Protein AF-A0A5S9M4D0-F1 (afdb_monomer_lite)

Secondary structure (DSSP, 8-state):
--TTGGG-HHHHSSEEEEE-TTS-EEEEE----S-TTB-TTS-B--TTSS-TT-SSHHHHHHHTSHHHHHHHHHHHHHHHHHTSSHHHHHHHHHHHHHHHHTTTTTSTTTTT-HHHHHHHHHHHHHHHHHHHHHHHHHHHHHHH--

Structure (mmCIF, N/CA/C/O backbone):
data_AF-A0A5S9M4D0-F1
#
_entry.id   AF-A0A5S9M4D0-F1
#
loop_
_atom_site.group_PDB
_atom_site.id
_atom_site.type_symbol
_atom_site.label_atom_id
_atom_site.label_alt_id
_atom_site.label_comp_id
_atom_site.label_asym_id
_atom_site.label_entity_id
_atom_site.label_seq_id
_atom_site.pdbx_PDB_ins_code
_atom_site.Cartn_x
_atom_site.Cartn_y
_atom_site.Cartn_z
_atom_site.occupancy
_atom_site.B_iso_or_equiv
_atom_site.auth_seq_id
_atom_site.auth_comp_id
_atom_site.auth_asym_id
_atom_site.auth_atom_id
_atom_site.pdbx_PDB_model_num
ATOM 1 N N . MET A 1 1 ? 0.900 26.371 -1.584 1.00 33.34 1 MET A N 1
ATOM 2 C CA . MET A 1 1 ? -0.024 25.685 -0.651 1.00 33.34 1 MET A CA 1
ATOM 3 C C . MET A 1 1 ? -0.990 24.716 -1.364 1.00 33.34 1 MET A C 1
ATOM 5 O O . MET A 1 1 ? -2.047 24.432 -0.829 1.00 33.34 1 MET A O 1
ATOM 9 N N . TRP A 1 2 ? -0.623 24.156 -2.532 1.00 27.41 2 TRP A N 1
ATOM 10 C CA . TRP A 1 2 ? -1.490 23.277 -3.349 1.00 27.41 2 TRP A CA 1
ATOM 11 C C . TRP A 1 2 ? -1.020 21.808 -3.417 1.00 27.41 2 TRP A C 1
ATOM 13 O O . TRP A 1 2 ? -1.711 20.959 -3.964 1.00 27.41 2 TRP A O 1
ATOM 23 N N . TYR A 1 3 ? 0.136 21.483 -2.829 1.00 32.06 3 TYR A N 1
ATOM 24 C CA . TYR A 1 3 ? 0.756 20.152 -2.924 1.00 32.06 3 TYR A CA 1
ATOM 25 C C . TYR A 1 3 ? 0.142 19.081 -2.007 1.00 32.06 3 TYR A C 1
ATOM 27 O O . TYR A 1 3 ? 0.484 17.912 -2.141 1.00 32.06 3 TYR A O 1
ATOM 35 N N . ALA A 1 4 ? -0.746 19.450 -1.080 1.00 39.69 4 ALA A N 1
ATOM 36 C CA . ALA A 1 4 ? -1.375 18.494 -0.164 1.00 39.69 4 ALA A CA 1
ATOM 37 C C . ALA A 1 4 ? -2.599 17.780 -0.771 1.00 39.69 4 ALA A C 1
ATOM 39 O O . ALA A 1 4 ? -2.960 16.706 -0.308 1.00 39.69 4 ALA A O 1
ATOM 40 N N . HIS A 1 5 ? -3.233 18.350 -1.805 1.00 42.69 5 HIS A N 1
ATOM 41 C CA . HIS A 1 5 ? -4.498 17.828 -2.341 1.00 42.69 5 HIS A CA 1
ATOM 42 C C . HIS A 1 5 ? -4.344 16.542 -3.162 1.00 42.69 5 HIS A C 1
ATOM 44 O O . HIS A 1 5 ? -5.231 15.706 -3.116 1.00 42.69 5 HIS A O 1
ATOM 50 N N . LYS A 1 6 ? -3.220 16.358 -3.863 1.00 46.06 6 LYS A N 1
ATOM 51 C CA . LYS A 1 6 ? -3.015 15.217 -4.776 1.00 46.06 6 LYS A CA 1
ATOM 52 C C . LYS A 1 6 ? -2.380 13.978 -4.130 1.00 46.06 6 LYS A C 1
ATOM 54 O O . LYS A 1 6 ? -2.083 13.002 -4.798 1.00 46.06 6 LYS A O 1
ATOM 59 N N . LYS A 1 7 ? -2.110 14.030 -2.823 1.00 52.50 7 LYS A N 1
ATOM 60 C CA . LYS A 1 7 ? -1.410 12.970 -2.070 1.00 52.50 7 LYS A CA 1
ATOM 61 C C . LYS A 1 7 ? -2.366 12.091 -1.245 1.00 52.50 7 LYS A C 1
ATOM 63 O O . LYS A 1 7 ? -1.933 11.256 -0.458 1.00 52.50 7 LYS A O 1
ATOM 68 N N . LEU A 1 8 ? -3.670 12.327 -1.413 1.00 59.19 8 LEU A N 1
ATOM 69 C CA . LEU A 1 8 ? -4.798 11.785 -0.648 1.00 59.19 8 LEU A CA 1
ATOM 70 C C . LEU A 1 8 ? -5.842 11.121 -1.549 1.00 59.19 8 LEU A C 1
ATOM 72 O O . LEU A 1 8 ? -6.931 10.805 -1.068 1.00 59.19 8 LEU A O 1
ATOM 76 N N . ASP A 1 9 ? -5.539 10.957 -2.840 1.00 67.12 9 ASP A N 1
ATOM 77 C CA . ASP A 1 9 ? -6.567 10.723 -3.849 1.00 67.12 9 ASP A CA 1
ATOM 78 C C . ASP A 1 9 ? -7.406 9.492 -3.523 1.00 67.12 9 ASP A C 1
ATOM 80 O O . ASP A 1 9 ? -8.611 9.638 -3.480 1.00 67.12 9 ASP A O 1
ATOM 84 N N . GLY A 1 10 ? -6.848 8.366 -3.072 1.00 76.31 10 GLY A N 1
ATOM 85 C CA . GLY A 1 10 ? -7.654 7.191 -2.687 1.00 76.31 10 GLY A CA 1
ATOM 86 C C . GLY A 1 10 ? -8.668 7.380 -1.536 1.00 76.31 10 GLY A C 1
ATOM 87 O O . GLY A 1 10 ? -9.494 6.500 -1.309 1.00 76.31 10 GLY A O 1
ATOM 88 N N . PHE A 1 11 ? -8.632 8.492 -0.787 1.00 84.56 11 PHE A N 1
ATOM 89 C CA . PHE A 1 11 ? -9.589 8.783 0.296 1.00 84.56 11 PHE A CA 1
ATOM 90 C C . PHE A 1 11 ? -10.726 9.724 -0.115 1.00 84.56 11 PHE A C 1
ATOM 92 O O . PHE A 1 11 ? -11.746 9.774 0.580 1.00 84.56 11 PHE A O 1
ATOM 99 N N . VAL A 1 12 ? -10.548 10.500 -1.187 1.00 84.50 12 VAL A N 1
ATOM 100 C CA . VAL A 1 12 ? -11.497 11.540 -1.640 1.00 84.50 12 VAL A CA 1
ATOM 101 C C . VAL A 1 12 ? -11.802 11.484 -3.147 1.00 84.50 12 VAL A C 1
ATOM 103 O O . VAL A 1 12 ? -12.786 12.071 -3.581 1.00 84.50 12 VAL A O 1
ATOM 106 N N . HIS A 1 13 ? -11.012 10.730 -3.905 1.00 84.00 13 HIS A N 1
ATOM 107 C CA . HIS A 1 13 ? -11.071 10.434 -5.338 1.00 84.00 13 HIS A CA 1
ATOM 108 C C . HIS A 1 13 ? -10.730 8.944 -5.565 1.00 84.00 13 HIS A C 1
ATOM 110 O O . HIS A 1 13 ? -10.599 8.181 -4.611 1.00 84.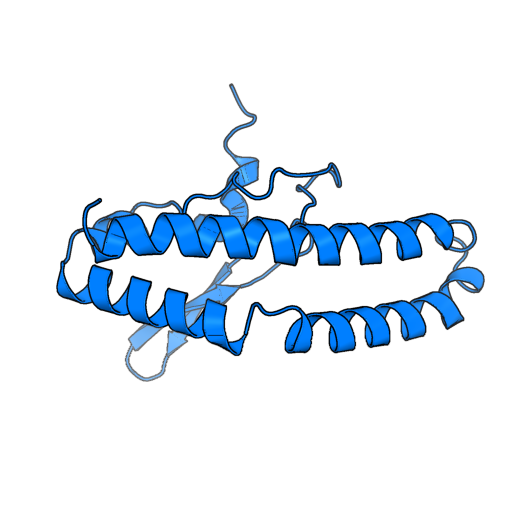00 13 HIS A O 1
ATOM 116 N N . ASN A 1 14 ? -10.592 8.503 -6.819 1.00 90.94 14 ASN A N 1
ATOM 117 C CA . ASN A 1 14 ? -10.097 7.156 -7.154 1.00 90.94 14 ASN A CA 1
ATOM 118 C C . ASN A 1 14 ? -10.930 6.012 -6.540 1.00 90.94 14 ASN A C 1
ATOM 120 O O . ASN A 1 14 ? -10.442 4.926 -6.225 1.00 90.94 14 ASN A O 1
ATOM 124 N N . TYR A 1 15 ? -12.236 6.254 -6.402 1.00 93.69 15 TYR A N 1
ATOM 125 C CA . TYR A 1 15 ? -13.217 5.226 -6.101 1.00 93.69 15 TYR A CA 1
ATOM 126 C C . TYR A 1 15 ? -14.563 5.510 -6.766 1.00 93.69 15 TYR A C 1
ATOM 128 O O . TYR A 1 15 ? -14.934 6.655 -7.025 1.00 93.69 15 TYR A O 1
ATOM 136 N N . ALA A 1 16 ? -15.323 4.444 -6.988 1.00 95.38 16 ALA A N 1
ATOM 137 C CA . ALA A 1 16 ? -16.742 4.501 -7.299 1.00 95.38 16 ALA A CA 1
ATOM 138 C C . ALA A 1 16 ? -17.568 4.092 -6.074 1.00 95.38 16 ALA A C 1
ATOM 140 O O . ALA A 1 16 ? -17.121 3.313 -5.227 1.00 95.38 16 ALA A O 1
ATOM 141 N N . LEU A 1 17 ? -18.796 4.605 -5.994 1.00 96.69 17 LEU A N 1
ATOM 142 C CA . LEU A 1 17 ? -19.776 4.165 -5.009 1.00 96.69 17 LEU A CA 1
ATOM 143 C C . LEU A 1 17 ? -20.747 3.186 -5.657 1.00 96.69 17 LEU A C 1
ATOM 145 O O . LEU A 1 17 ? -21.375 3.493 -6.668 1.00 96.69 17 LEU A O 1
ATOM 149 N N . TYR A 1 18 ? -20.889 2.024 -5.036 1.00 97.00 18 TYR A N 1
ATOM 150 C CA . TYR A 1 18 ? -21.870 1.017 -5.408 1.00 97.00 18 TYR A CA 1
ATOM 151 C C . TYR A 1 18 ? -22.899 0.875 -4.289 1.00 97.00 18 TYR A C 1
ATOM 153 O O . TYR A 1 18 ? -22.533 0.785 -3.119 1.00 97.00 18 TYR A O 1
ATOM 161 N N . VAL A 1 19 ? -24.185 0.857 -4.636 1.00 97.50 19 VAL A N 1
ATOM 162 C CA . VAL A 1 19 ? -25.263 0.545 -3.693 1.00 97.50 19 VAL A CA 1
ATOM 163 C C . VAL A 1 19 ? -25.707 -0.879 -3.960 1.00 97.50 19 VAL A C 1
ATOM 165 O O . VAL A 1 19 ? -26.169 -1.191 -5.055 1.00 97.50 19 VAL A O 1
ATOM 168 N N . ASN A 1 20 ? -25.550 -1.740 -2.963 1.00 96.38 20 ASN A N 1
ATOM 169 C CA . ASN A 1 20 ? -25.939 -3.133 -3.097 1.00 96.38 20 ASN A CA 1
ATOM 170 C C . ASN A 1 20 ? -27.461 -3.324 -2.972 1.00 96.38 20 ASN A C 1
ATOM 172 O O . ASN A 1 20 ? -28.204 -2.403 -2.631 1.00 96.38 20 ASN A O 1
ATOM 176 N N . GLU A 1 21 ? -27.923 -4.555 -3.183 1.00 96.88 21 GLU A N 1
ATOM 177 C CA . GLU A 1 21 ? -29.345 -4.927 -3.131 1.00 96.88 21 GLU A CA 1
ATOM 178 C C . GLU A 1 21 ? -30.024 -4.622 -1.782 1.00 96.88 21 GLU A C 1
ATOM 180 O O . GLU A 1 21 ? -31.241 -4.476 -1.720 1.00 96.88 21 GLU A O 1
ATOM 185 N N . GLN A 1 22 ? -29.253 -4.492 -0.695 1.00 97.44 22 GLN A N 1
ATOM 186 C CA . GLN A 1 22 ? -29.765 -4.128 0.632 1.00 97.44 22 GLN A CA 1
ATOM 187 C C . GLN A 1 22 ? -29.753 -2.611 0.888 1.00 97.44 22 GLN A C 1
ATOM 189 O O . GLN A 1 22 ? -29.957 -2.183 2.026 1.00 97.44 22 GLN A O 1
ATOM 194 N N . GLY A 1 23 ? -29.462 -1.791 -0.125 1.00 97.00 23 GLY A N 1
ATOM 195 C CA . GLY A 1 23 ? -29.387 -0.335 -0.005 1.00 97.00 23 GLY A CA 1
ATOM 196 C C . GLY A 1 23 ? -28.132 0.173 0.713 1.00 97.00 23 GLY A C 1
ATOM 197 O O . GLY A 1 23 ? -28.122 1.304 1.196 1.00 97.00 23 GLY A O 1
ATOM 198 N N . ARG A 1 24 ? -27.074 -0.644 0.828 1.00 97.31 24 ARG A N 1
ATOM 199 C CA . ARG A 1 24 ? -25.826 -0.265 1.512 1.00 97.31 24 ARG A CA 1
ATOM 200 C C . ARG A 1 24 ? -24.776 0.202 0.514 1.00 97.31 24 ARG A C 1
ATOM 202 O O . ARG A 1 24 ? -24.519 -0.480 -0.476 1.00 97.31 24 ARG A O 1
ATOM 209 N N . PHE A 1 25 ? -24.132 1.325 0.823 1.00 97.50 25 PHE A N 1
ATOM 210 C CA . PHE A 1 25 ? -22.994 1.824 0.058 1.00 97.50 25 PHE A CA 1
ATOM 211 C C . PHE A 1 25 ? -21.745 0.961 0.271 1.00 97.50 25 PHE A C 1
ATOM 213 O O . PHE A 1 25 ? -21.432 0.554 1.391 1.00 97.50 25 PHE A O 1
ATOM 220 N N . GLN A 1 26 ? -21.013 0.739 -0.815 1.00 95.62 26 GLN A N 1
ATOM 221 C CA . GLN A 1 26 ? -19.690 0.133 -0.871 1.00 95.62 26 GLN A CA 1
ATOM 222 C C . GLN A 1 26 ? -18.762 1.033 -1.691 1.00 95.62 26 GLN A C 1
ATOM 224 O O . GLN A 1 26 ? -19.198 1.691 -2.637 1.00 95.62 26 GLN A O 1
ATOM 229 N N . VAL A 1 27 ? -17.486 1.053 -1.312 1.00 94.69 27 VAL A N 1
ATOM 230 C CA . VAL A 1 27 ? -16.436 1.828 -1.981 1.00 94.69 27 VAL A CA 1
ATOM 231 C C . VAL A 1 27 ? -15.619 0.873 -2.844 1.00 94.69 27 VAL A C 1
ATOM 233 O O . VAL A 1 27 ? -15.086 -0.109 -2.328 1.00 94.69 27 VAL A O 1
ATOM 236 N N . LEU A 1 28 ? -15.539 1.144 -4.146 1.00 94.75 28 LEU A N 1
ATOM 237 C CA . LEU A 1 28 ? -14.801 0.331 -5.112 1.00 94.75 28 LEU A CA 1
ATOM 238 C C . LEU A 1 28 ? -13.580 1.112 -5.614 1.00 94.75 28 LEU A C 1
ATOM 240 O O . LEU A 1 28 ? -13.781 2.188 -6.174 1.00 94.75 28 LEU A O 1
ATOM 244 N N . PRO A 1 29 ? -12.345 0.612 -5.434 1.00 93.94 29 PRO A N 1
ATOM 245 C CA . PRO A 1 29 ? -11.137 1.323 -5.846 1.00 93.94 29 PRO A CA 1
ATOM 246 C C . PRO A 1 29 ? -11.038 1.452 -7.373 1.00 93.94 29 PRO A C 1
ATOM 248 O O . PRO A 1 29 ? -11.417 0.539 -8.108 1.00 93.94 29 PRO A O 1
ATOM 251 N N . TRP A 1 30 ? -10.484 2.566 -7.843 1.00 92.31 30 TRP A N 1
ATOM 252 C CA . TRP A 1 30 ? -10.201 2.856 -9.248 1.00 92.31 30 TRP A CA 1
ATOM 253 C C . TRP A 1 30 ? -8.885 3.631 -9.357 1.00 92.31 30 TRP A C 1
ATOM 255 O O . TRP A 1 30 ? -8.636 4.465 -8.505 1.00 92.31 30 TRP A O 1
ATOM 265 N N . ASP A 1 31 ? -8.068 3.395 -10.387 1.00 92.00 31 ASP A N 1
ATOM 266 C CA . ASP A 1 31 ? -6.839 4.170 -10.664 1.00 92.00 31 ASP A CA 1
ATOM 267 C C . ASP A 1 31 ? -5.780 4.150 -9.531 1.00 92.00 31 ASP A C 1
ATOM 269 O O . ASP A 1 31 ? -5.703 5.036 -8.678 1.00 92.00 31 ASP A O 1
ATOM 273 N N . TYR A 1 32 ? -5.004 3.058 -9.479 1.00 91.12 32 TYR A N 1
ATOM 274 C CA . TYR A 1 32 ? -4.062 2.722 -8.393 1.00 91.12 32 TYR A CA 1
ATOM 275 C C . TYR A 1 32 ? -2.603 2.617 -8.878 1.00 91.12 32 TYR A C 1
ATOM 277 O O . TYR A 1 32 ? -1.800 1.881 -8.305 1.00 91.12 32 TYR A O 1
ATOM 285 N N . ASP A 1 33 ? -2.239 3.326 -9.939 1.00 89.38 33 ASP A N 1
ATOM 286 C CA . ASP A 1 33 ? -0.875 3.363 -10.479 1.00 89.38 33 ASP A CA 1
ATOM 287 C C . ASP A 1 33 ? 0.113 4.115 -9.562 1.00 89.38 33 ASP A C 1
ATOM 289 O O . ASP A 1 33 ? 1.234 3.651 -9.357 1.00 89.38 33 ASP A O 1
ATOM 293 N N . ALA A 1 34 ? -0.325 5.205 -8.922 1.00 91.75 34 ALA A N 1
ATOM 294 C CA . ALA A 1 34 ? 0.430 5.991 -7.938 1.00 91.75 34 ALA A CA 1
ATOM 295 C C . ALA A 1 34 ? 0.512 5.303 -6.558 1.00 91.75 34 ALA A C 1
ATOM 297 O O . ALA A 1 34 ? 0.070 5.829 -5.531 1.00 91.75 34 ALA A O 1
ATOM 298 N N . THR A 1 35 ? 1.017 4.072 -6.538 1.00 92.38 35 THR A N 1
ATOM 299 C CA . THR A 1 35 ? 1.118 3.234 -5.340 1.00 92.38 35 THR A CA 1
ATOM 300 C C . THR A 1 35 ? 2.477 2.531 -5.262 1.00 92.38 35 THR A C 1
ATOM 302 O O . THR A 1 35 ? 3.402 2.834 -6.009 1.00 92.38 35 THR A O 1
ATOM 305 N N . TRP A 1 36 ? 2.646 1.633 -4.286 1.00 95.06 36 TRP A N 1
ATOM 306 C CA . TRP A 1 36 ? 3.840 0.785 -4.140 1.00 95.06 36 TRP A CA 1
ATOM 307 C C . TRP A 1 36 ? 5.188 1.519 -4.046 1.00 95.06 36 TRP A C 1
ATOM 309 O O . TRP A 1 36 ? 6.225 0.955 -4.380 1.00 95.06 36 TRP A O 1
ATOM 319 N N . GLY A 1 37 ? 5.179 2.752 -3.532 1.00 94.75 37 GLY A N 1
ATOM 320 C CA . GLY A 1 37 ? 6.385 3.563 -3.349 1.00 94.75 37 GLY A CA 1
ATOM 321 C C . GLY A 1 37 ? 6.592 4.633 -4.414 1.00 94.75 37 GLY A C 1
ATOM 322 O O . GLY A 1 37 ? 7.613 5.308 -4.367 1.00 94.75 37 GLY A O 1
ATOM 323 N N . ARG A 1 38 ? 5.630 4.833 -5.320 1.00 94.25 38 ARG A N 1
ATOM 324 C CA . ARG A 1 38 ? 5.598 5.948 -6.274 1.00 94.25 38 ARG A CA 1
ATOM 325 C C . ARG A 1 38 ? 4.448 6.906 -5.955 1.00 94.25 38 ARG A C 1
ATOM 327 O O . ARG A 1 38 ? 3.405 6.474 -5.463 1.00 94.25 38 ARG A O 1
ATOM 334 N N . ASP A 1 39 ? 4.640 8.197 -6.209 1.00 91.62 39 ASP A N 1
ATOM 335 C CA . ASP A 1 39 ? 3.566 9.193 -6.206 1.00 91.62 39 ASP A CA 1
ATOM 336 C C . ASP A 1 39 ? 2.970 9.402 -7.612 1.00 91.62 39 ASP A C 1
ATOM 338 O O . ASP A 1 39 ? 3.387 8.777 -8.587 1.00 91.62 39 ASP A O 1
ATOM 342 N N . ILE A 1 40 ? 1.986 10.298 -7.729 1.00 88.25 40 ILE A N 1
ATOM 343 C CA . ILE A 1 40 ? 1.289 10.606 -8.994 1.00 88.25 40 ILE A CA 1
ATOM 344 C C . ILE A 1 40 ? 2.183 11.223 -10.085 1.00 88.25 40 ILE A C 1
ATOM 346 O O . ILE A 1 40 ? 1.747 11.394 -11.222 1.00 88.25 40 ILE A O 1
ATOM 350 N N . HIS A 1 41 ? 3.405 11.631 -9.744 1.00 90.12 41 HIS A N 1
ATOM 351 C CA . HIS A 1 41 ? 4.399 12.137 -10.686 1.00 90.12 41 HIS A CA 1
ATOM 352 C C . HIS A 1 41 ? 5.421 11.059 -11.068 1.00 90.12 41 HIS A C 1
ATOM 354 O O . HIS A 1 41 ? 6.276 11.311 -11.912 1.00 90.12 41 HIS A O 1
ATOM 360 N N . GLY A 1 42 ? 5.309 9.858 -10.490 1.00 90.44 42 GLY A N 1
ATOM 361 C CA . GLY A 1 42 ? 6.277 8.781 -10.648 1.00 90.44 42 GLY A CA 1
ATOM 362 C C . GLY A 1 42 ? 7.514 8.955 -9.768 1.00 90.44 42 GLY A C 1
ATOM 363 O O . GLY A 1 42 ? 8.497 8.246 -9.967 1.00 90.44 42 GLY A O 1
ATOM 364 N N . GLU A 1 43 ? 7.498 9.861 -8.791 1.00 92.94 43 GLU A N 1
ATOM 365 C CA . GLU A 1 43 ? 8.618 10.068 -7.870 1.00 92.94 43 GLU A CA 1
ATOM 366 C C . GLU A 1 43 ? 8.528 9.111 -6.677 1.00 92.94 43 GLU A C 1
ATOM 368 O O . GLU A 1 43 ? 7.445 8.641 -6.330 1.00 92.94 43 GLU A O 1
ATOM 373 N N . GLU A 1 44 ? 9.661 8.793 -6.041 1.00 93.62 44 GLU A N 1
ATOM 374 C CA . GLU A 1 44 ? 9.659 7.906 -4.871 1.00 93.62 44 GLU A CA 1
ATOM 375 C C . GLU A 1 44 ? 8.901 8.552 -3.699 1.00 93.62 44 GLU A C 1
ATOM 377 O O . GLU A 1 44 ? 9.174 9.682 -3.287 1.00 93.62 44 GLU A O 1
ATOM 382 N N . MET A 1 45 ? 7.950 7.810 -3.134 1.00 91.06 45 MET A N 1
ATOM 383 C CA . MET A 1 45 ? 7.124 8.237 -2.012 1.00 91.06 45 MET A CA 1
ATOM 384 C C . MET A 1 45 ? 7.548 7.526 -0.716 1.00 91.06 45 MET A C 1
ATOM 386 O O . MET A 1 45 ? 7.659 6.295 -0.699 1.00 91.06 45 MET A O 1
ATOM 390 N N . PRO A 1 46 ? 7.700 8.256 0.408 1.00 92.69 46 PRO A N 1
ATOM 391 C CA . PRO A 1 46 ? 8.014 7.650 1.698 1.00 92.69 46 PRO A CA 1
ATOM 392 C C . PRO A 1 46 ? 6.998 6.581 2.123 1.00 92.69 46 PRO A C 1
ATOM 394 O O . PRO A 1 46 ? 5.782 6.748 2.003 1.00 92.69 46 PRO A O 1
ATOM 397 N N . PHE A 1 47 ? 7.496 5.478 2.680 1.00 94.00 47 PHE A N 1
ATOM 398 C CA . PHE A 1 47 ? 6.664 4.359 3.133 1.00 94.00 47 PHE A CA 1
ATOM 399 C C . PHE A 1 47 ? 5.803 4.695 4.358 1.00 94.00 47 PHE A C 1
ATOM 401 O O . PHE A 1 47 ? 4.865 3.969 4.658 1.00 94.00 47 PHE A O 1
ATOM 408 N N . ASP A 1 48 ? 6.098 5.756 5.097 1.00 93.50 48 ASP A N 1
ATOM 409 C CA . ASP A 1 48 ? 5.375 6.209 6.290 1.00 93.50 48 ASP A CA 1
ATOM 410 C C . ASP A 1 48 ? 4.444 7.397 6.003 1.00 93.50 48 ASP A C 1
ATOM 412 O O . ASP A 1 48 ? 3.820 7.935 6.913 1.00 93.50 48 ASP A O 1
ATOM 416 N N . TYR A 1 49 ? 4.292 7.768 4.728 1.00 89.94 49 TYR A N 1
ATOM 417 C CA . TYR A 1 49 ? 3.557 8.963 4.326 1.00 89.94 49 TYR A CA 1
ATOM 418 C C . TYR A 1 49 ? 2.065 8.935 4.706 1.00 89.94 49 TYR A C 1
ATOM 420 O O . TYR A 1 49 ? 1.513 9.936 5.162 1.00 89.94 49 TYR A O 1
ATOM 428 N N . ILE A 1 50 ? 1.400 7.789 4.522 1.00 90.50 50 ILE A N 1
ATOM 429 C CA . ILE A 1 50 ? -0.018 7.613 4.870 1.00 90.50 50 ILE A CA 1
ATOM 430 C C . ILE A 1 50 ? -0.108 6.986 6.271 1.00 90.50 50 ILE A C 1
ATOM 432 O O . ILE A 1 50 ? 0.383 5.867 6.449 1.00 90.50 50 ILE A O 1
ATOM 436 N N . PRO A 1 51 ? -0.754 7.626 7.256 1.00 92.88 51 PRO A N 1
ATOM 437 C CA . PRO A 1 51 ? -0.919 7.058 8.588 1.00 92.88 51 PRO A CA 1
ATOM 438 C C . PRO A 1 51 ? -1.938 5.907 8.596 1.00 92.88 51 PRO A C 1
ATOM 440 O O . PRO A 1 51 ? -2.735 5.743 7.670 1.00 92.88 51 PRO A O 1
ATOM 443 N N . VAL A 1 52 ? -1.934 5.101 9.661 1.00 93.31 52 VAL A N 1
ATOM 444 C CA . VAL A 1 52 ? -2.830 3.934 9.798 1.00 93.31 52 VAL A CA 1
ATOM 445 C C . VAL A 1 52 ? -4.307 4.292 9.912 1.00 93.31 52 VAL A C 1
ATOM 447 O O . VAL A 1 52 ? -5.147 3.462 9.603 1.00 93.31 52 VAL A O 1
ATOM 450 N N . ASN A 1 53 ? -4.635 5.508 10.339 1.00 92.44 53 ASN A N 1
ATOM 451 C CA . ASN A 1 53 ? -6.009 6.000 10.428 1.00 92.44 53 ASN A CA 1
ATOM 452 C C . ASN A 1 53 ? -6.520 6.582 9.101 1.00 92.44 53 ASN A C 1
ATOM 454 O O . ASN A 1 53 ? -7.695 6.932 9.008 1.00 92.44 53 ASN A O 1
ATOM 458 N N . GLY A 1 54 ? -5.661 6.680 8.083 1.00 90.75 54 GLY A N 1
ATOM 459 C CA . GLY A 1 54 ? -6.011 7.253 6.794 1.00 90.75 54 GLY A CA 1
ATOM 460 C C . GLY A 1 54 ? -6.526 8.688 6.901 1.00 90.75 54 GLY A C 1
ATOM 461 O O . GLY A 1 54 ? -6.138 9.458 7.779 1.00 90.75 54 GLY A O 1
ATOM 462 N N . PHE A 1 55 ? -7.404 9.049 5.970 1.00 87.75 55 PHE A N 1
ATOM 463 C CA . PHE A 1 55 ? -7.961 10.392 5.863 1.00 87.75 55 PHE A CA 1
ATOM 464 C C . PHE A 1 55 ? -9.462 10.346 5.547 1.00 87.75 55 PHE A C 1
ATOM 466 O O . PHE A 1 55 ? -10.045 9.272 5.396 1.00 87.75 55 PHE A O 1
ATOM 473 N N . ASN A 1 56 ? -10.055 11.534 5.406 1.00 89.75 56 ASN A N 1
ATOM 474 C CA . ASN A 1 56 ? -11.476 11.837 5.202 1.00 89.75 56 ASN A CA 1
ATOM 475 C C . ASN A 1 56 ? -12.359 11.789 6.465 1.00 89.75 56 ASN A C 1
ATOM 477 O O . ASN A 1 56 ? -12.046 11.182 7.490 1.00 89.75 56 ASN A O 1
ATOM 481 N N . THR A 1 57 ? -13.491 12.491 6.378 1.00 94.12 57 THR A N 1
ATOM 482 C CA . THR A 1 57 ? -14.435 12.648 7.489 1.00 94.12 57 THR A CA 1
ATOM 483 C C . THR A 1 57 ? -15.126 11.339 7.854 1.00 94.12 57 THR A C 1
ATOM 485 O O . THR A 1 57 ? -15.375 11.103 9.032 1.00 94.12 57 THR A O 1
ATOM 488 N N . LEU A 1 58 ? -15.435 10.480 6.878 1.00 95.00 58 LEU A N 1
ATOM 489 C CA . LEU A 1 58 ? -16.112 9.212 7.144 1.00 95.00 58 LEU A CA 1
ATOM 490 C C . LEU A 1 58 ? -15.229 8.290 7.991 1.00 95.00 58 LEU A C 1
ATOM 492 O O . LEU A 1 58 ? -15.690 7.778 9.008 1.00 95.00 58 LEU A O 1
ATOM 496 N N . THR A 1 59 ? -13.959 8.140 7.618 1.00 94.81 59 THR A N 1
ATOM 497 C CA . THR A 1 59 ? -12.978 7.342 8.354 1.00 94.81 59 THR A CA 1
ATOM 498 C C . THR A 1 59 ? -12.833 7.851 9.783 1.00 94.81 59 THR A C 1
ATOM 500 O O . THR A 1 59 ? -12.973 7.064 10.715 1.00 94.81 59 THR A O 1
ATOM 503 N N . ALA A 1 60 ? -12.658 9.165 9.978 1.00 95.38 60 ALA A N 1
ATOM 504 C CA . ALA A 1 60 ? -12.555 9.755 11.314 1.00 95.38 60 ALA A CA 1
ATOM 505 C C . ALA A 1 60 ? -13.781 9.422 12.184 1.00 95.38 60 ALA A C 1
ATOM 507 O O . ALA A 1 60 ? -13.646 8.891 13.283 1.00 95.38 60 ALA A O 1
ATOM 508 N N . ARG A 1 61 ? -14.992 9.625 11.649 1.00 97.56 61 ARG A N 1
ATOM 509 C CA . ARG A 1 61 ? -16.244 9.363 12.376 1.00 97.56 61 ARG A CA 1
ATOM 510 C C . ARG A 1 61 ? -16.465 7.885 12.692 1.00 97.56 61 ARG A C 1
ATOM 512 O O . ARG A 1 61 ? -17.069 7.575 13.715 1.00 97.56 61 ARG A O 1
ATOM 519 N N . LEU A 1 62 ? -16.005 6.978 11.830 1.00 97.06 62 LEU A N 1
ATOM 520 C CA . LEU A 1 62 ? -16.054 5.540 12.096 1.00 97.06 62 LEU A CA 1
ATOM 521 C C . LEU A 1 62 ? -15.044 5.142 13.176 1.00 97.06 62 LEU A C 1
ATOM 523 O O . LEU A 1 62 ? -15.388 4.366 14.064 1.00 97.06 62 LEU A O 1
ATOM 527 N N . LEU A 1 63 ? -13.823 5.681 13.135 1.00 95.88 63 LEU A N 1
ATOM 528 C CA . LEU A 1 63 ? -12.773 5.363 14.105 1.00 95.88 63 LEU A CA 1
ATOM 529 C C . LEU A 1 63 ? -13.003 5.989 15.492 1.00 95.88 63 LEU A C 1
ATOM 531 O O . LEU A 1 63 ? -12.443 5.490 16.467 1.00 95.88 63 LEU A O 1
ATOM 535 N N . ASP A 1 64 ? -13.870 6.997 15.611 1.00 96.44 64 ASP A N 1
ATOM 536 C CA . ASP A 1 64 ? -14.339 7.521 16.904 1.00 96.44 64 ASP A CA 1
ATOM 537 C C . ASP A 1 64 ? -15.234 6.524 17.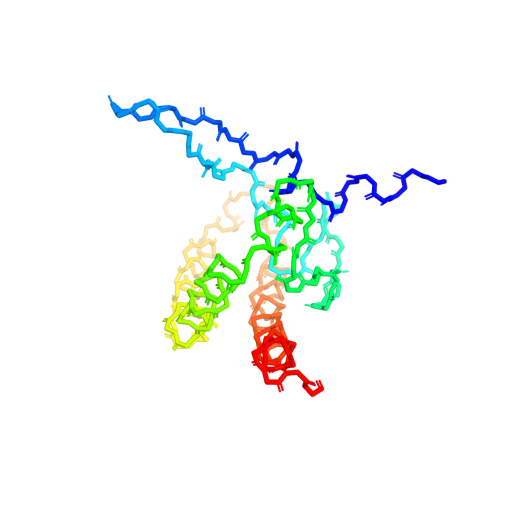666 1.00 96.44 64 ASP A C 1
ATOM 539 O O . ASP A 1 64 ? -15.408 6.634 18.881 1.00 96.44 64 ASP A O 1
ATOM 543 N N . ILE A 1 65 ? -15.814 5.532 16.978 1.00 97.69 65 ILE A N 1
ATOM 544 C CA . ILE A 1 65 ? -16.677 4.516 17.589 1.00 97.69 65 ILE A CA 1
ATOM 545 C C . ILE A 1 65 ? -15.809 3.318 18.017 1.00 97.69 65 ILE A C 1
ATOM 547 O O . ILE A 1 65 ? -15.274 2.618 17.151 1.00 97.69 65 ILE A O 1
ATOM 551 N N . PRO A 1 66 ? -15.697 2.989 19.324 1.00 95.81 66 PRO A N 1
ATOM 552 C CA . PRO A 1 66 ? -14.741 1.983 19.805 1.00 95.81 66 PRO A CA 1
ATOM 553 C C . PRO A 1 66 ? -14.885 0.592 19.174 1.00 95.81 66 PRO A C 1
ATOM 555 O O . PRO A 1 66 ? -13.888 -0.092 18.935 1.00 95.81 66 PRO A O 1
ATOM 558 N N . SER A 1 67 ? -16.116 0.156 18.885 1.00 97.25 67 SER A N 1
ATOM 559 C CA . SER A 1 67 ? -16.372 -1.135 18.236 1.00 97.25 67 SER A CA 1
ATOM 560 C C . SER A 1 67 ? -15.886 -1.161 16.784 1.00 97.25 67 SER A C 1
ATOM 562 O O . SER A 1 67 ? -15.278 -2.147 16.368 1.00 97.25 67 SER A O 1
ATOM 564 N N . PHE A 1 68 ? -16.088 -0.079 16.029 1.00 97.69 68 PHE A N 1
ATOM 565 C CA . PHE A 1 68 ? -15.600 0.047 14.655 1.00 97.69 68 PHE A CA 1
ATOM 566 C C . PHE A 1 68 ? -14.088 0.231 14.604 1.00 97.69 68 PHE A C 1
ATOM 568 O O . PHE A 1 68 ? -13.442 -0.435 13.801 1.00 97.69 68 PHE A O 1
ATOM 575 N N . LYS A 1 69 ? -13.506 1.026 15.510 1.00 96.12 69 LYS A N 1
ATOM 576 C CA . LYS A 1 69 ? -12.049 1.141 15.662 1.00 96.12 69 LYS A CA 1
ATOM 577 C C . LYS A 1 69 ? -11.404 -0.231 15.873 1.00 96.12 69 LYS A C 1
ATOM 579 O O . LYS A 1 69 ? -10.462 -0.595 15.174 1.00 96.12 69 LYS A O 1
ATOM 584 N N . ARG A 1 70 ? -11.955 -1.037 16.789 1.00 95.56 70 ARG A N 1
ATOM 585 C CA . ARG A 1 70 ? -11.477 -2.405 17.043 1.00 95.56 70 ARG A CA 1
ATOM 586 C C . ARG A 1 70 ? -11.612 -3.296 15.809 1.00 95.56 70 ARG A C 1
ATOM 588 O O . ARG A 1 70 ? -10.672 -4.020 15.486 1.00 95.56 70 ARG A O 1
ATOM 595 N N . ALA A 1 71 ? -12.757 -3.249 15.128 1.00 97.12 71 ALA A N 1
ATOM 596 C CA . ALA A 1 71 ? -12.989 -4.034 13.918 1.00 97.12 71 ALA A CA 1
ATOM 597 C C . ALA A 1 71 ? -12.001 -3.657 12.801 1.00 97.12 71 ALA A C 1
ATOM 599 O O . ALA A 1 71 ? -11.410 -4.544 12.189 1.00 97.12 71 ALA A O 1
ATOM 600 N N . TYR A 1 72 ? -11.765 -2.358 12.601 1.00 97.50 72 TYR A N 1
ATOM 601 C CA . TYR A 1 72 ? -10.813 -1.833 11.629 1.00 97.50 72 TYR A CA 1
ATOM 602 C C . TYR A 1 72 ? -9.399 -2.354 11.883 1.00 97.50 72 TYR A C 1
ATOM 604 O O . TYR A 1 72 ? -8.820 -2.983 11.003 1.00 97.50 72 TYR A O 1
ATOM 612 N N . TYR A 1 73 ? -8.861 -2.179 13.094 1.00 96.62 73 TYR A N 1
ATOM 613 C CA . TYR A 1 73 ? -7.497 -2.626 13.391 1.00 96.62 73 TYR A CA 1
ATOM 614 C C . TYR A 1 73 ? -7.350 -4.148 13.434 1.00 96.62 73 TYR A C 1
ATOM 616 O O . TYR A 1 73 ? -6.289 -4.660 13.089 1.00 96.62 73 TYR A O 1
ATOM 624 N N . THR A 1 74 ? -8.412 -4.885 13.773 1.00 96.06 74 THR A N 1
ATOM 625 C CA . THR A 1 74 ? -8.418 -6.354 13.665 1.00 96.06 74 THR A CA 1
ATOM 626 C C . THR A 1 74 ? -8.314 -6.791 12.203 1.00 96.06 74 THR A C 1
ATOM 628 O O . THR A 1 74 ? -7.483 -7.634 11.867 1.00 96.06 74 THR A O 1
ATOM 631 N N . LEU A 1 75 ? -9.118 -6.189 11.318 1.00 97.12 75 LEU A N 1
ATOM 632 C CA . LEU A 1 75 ? -9.058 -6.451 9.880 1.00 97.12 75 LEU A CA 1
ATOM 633 C C . LEU A 1 75 ? -7.702 -6.036 9.297 1.00 97.12 75 LEU A C 1
ATOM 635 O O . LEU A 1 75 ? -7.110 -6.783 8.523 1.00 97.12 75 LEU A O 1
ATOM 639 N N . PHE A 1 76 ? -7.190 -4.873 9.692 1.00 97.31 76 PHE A N 1
ATOM 640 C CA . PHE A 1 76 ? -5.907 -4.367 9.223 1.00 97.31 76 PHE A CA 1
ATOM 641 C C . PHE A 1 76 ? -4.765 -5.304 9.644 1.00 97.31 76 PHE A C 1
ATOM 643 O O . PHE A 1 76 ? -3.982 -5.734 8.799 1.00 97.31 76 PHE A O 1
ATOM 650 N N . GLN A 1 77 ? -4.717 -5.717 10.914 1.00 96.94 77 GLN A N 1
ATOM 651 C CA . GLN A 1 77 ? -3.738 -6.694 11.390 1.00 96.94 77 GLN A CA 1
ATOM 652 C C . GLN A 1 77 ? -3.828 -8.006 10.597 1.00 96.94 77 GLN A C 1
ATOM 654 O O . GLN A 1 77 ? -2.805 -8.510 10.146 1.00 96.94 77 GLN A O 1
ATOM 659 N N . HIS A 1 78 ? -5.038 -8.510 10.332 1.00 97.38 78 HIS A N 1
ATOM 660 C CA . HIS A 1 78 ? -5.229 -9.706 9.512 1.00 97.38 78 HIS A CA 1
ATOM 661 C C . HIS A 1 78 ? -4.691 -9.544 8.079 1.00 97.38 78 HIS A C 1
ATOM 663 O O . HIS A 1 78 ? -4.010 -10.438 7.571 1.00 97.38 78 HIS A O 1
ATOM 669 N N . VAL A 1 79 ? -4.956 -8.405 7.428 1.00 97.62 79 VAL A N 1
ATOM 670 C CA . VAL A 1 79 ? -4.436 -8.089 6.085 1.00 97.62 79 VAL A CA 1
ATOM 671 C C . VAL A 1 79 ? -2.915 -8.034 6.094 1.00 97.62 79 VAL A C 1
ATOM 673 O O . VAL A 1 79 ? -2.288 -8.583 5.187 1.00 97.62 79 VAL A O 1
ATOM 676 N N . LEU A 1 80 ? -2.305 -7.428 7.116 1.00 97.00 80 LEU A N 1
ATOM 677 C CA . LEU A 1 80 ? -0.861 -7.497 7.276 1.00 97.00 80 LEU A CA 1
ATOM 678 C C . LEU A 1 80 ? -0.450 -8.962 7.430 1.00 97.00 80 LEU A C 1
ATOM 680 O O . LEU A 1 80 ? 0.302 -9.463 6.612 1.00 97.00 80 LEU A O 1
ATOM 684 N N . ASP A 1 81 ? -0.967 -9.723 8.374 1.00 96.38 81 ASP A N 1
ATOM 685 C CA . ASP A 1 81 ? -0.456 -11.074 8.639 1.00 96.38 81 ASP A CA 1
ATOM 686 C C . ASP A 1 81 ? -0.619 -12.068 7.482 1.00 96.38 81 ASP A C 1
ATOM 688 O O . ASP A 1 81 ? 0.133 -13.037 7.413 1.00 96.38 81 ASP A O 1
ATOM 692 N N . THR A 1 82 ? -1.539 -11.821 6.546 1.00 96.88 82 THR A N 1
ATOM 693 C CA . THR A 1 82 ? -1.883 -12.810 5.514 1.00 96.88 82 THR A CA 1
ATOM 694 C C . THR A 1 82 ? -1.756 -12.329 4.068 1.00 96.88 82 THR A C 1
ATOM 696 O O . THR A 1 82 ? -1.477 -13.148 3.192 1.00 96.88 82 THR A O 1
ATOM 699 N N . HIS A 1 83 ? -2.007 -11.048 3.781 1.00 96.94 83 HIS A N 1
ATOM 700 C CA . HIS A 1 83 ? -2.142 -10.537 2.409 1.00 96.94 83 HIS A CA 1
ATOM 701 C C . HIS A 1 83 ? -0.971 -9.636 2.007 1.00 96.94 83 HIS A C 1
ATOM 703 O O . HIS A 1 83 ? -0.412 -9.802 0.927 1.00 96.94 83 HIS A O 1
ATOM 709 N N . PHE A 1 84 ? -0.569 -8.712 2.881 1.00 97.38 84 PHE A N 1
ATOM 710 C CA . PHE A 1 84 ? 0.497 -7.741 2.620 1.00 97.38 84 PHE A CA 1
ATOM 711 C C . PHE A 1 84 ? 1.877 -8.265 3.059 1.00 97.38 84 PHE A C 1
ATOM 713 O O . PHE A 1 84 ? 2.594 -7.622 3.829 1.00 97.38 84 PHE A O 1
ATOM 720 N N . VAL A 1 85 ? 2.223 -9.480 2.625 1.00 95.75 85 VAL A N 1
ATOM 721 C CA . VAL A 1 85 ? 3.486 -10.178 2.930 1.00 95.75 85 VAL A CA 1
ATOM 722 C C . VAL A 1 85 ? 4.276 -10.444 1.654 1.00 95.75 85 VAL A C 1
ATOM 724 O O . VAL A 1 85 ? 3.685 -10.713 0.608 1.00 95.75 85 VAL A O 1
ATOM 727 N N . GLU A 1 86 ? 5.606 -10.405 1.752 1.00 95.50 86 GLU A N 1
ATOM 728 C CA . GLU A 1 86 ? 6.503 -10.671 0.618 1.00 95.50 86 GLU A CA 1
ATOM 729 C C . GLU A 1 86 ? 6.243 -12.052 0.007 1.00 95.50 86 GLU A C 1
ATOM 731 O O . GLU A 1 86 ? 6.032 -12.139 -1.197 1.00 95.50 86 GLU A O 1
ATOM 736 N N . ASP A 1 87 ? 6.101 -13.096 0.829 1.00 95.56 87 ASP A N 1
ATOM 737 C CA . ASP A 1 87 ? 5.834 -14.471 0.373 1.00 95.56 87 ASP A CA 1
ATOM 738 C C . ASP A 1 87 ? 4.585 -14.606 -0.515 1.00 95.56 87 ASP A C 1
ATOM 740 O O . ASP A 1 87 ? 4.482 -15.538 -1.309 1.00 95.56 87 ASP A O 1
ATOM 744 N N . ARG A 1 88 ? 3.620 -13.685 -0.391 1.00 96.88 88 ARG A N 1
ATOM 745 C CA . ARG A 1 88 ? 2.416 -13.660 -1.231 1.00 96.88 88 ARG A CA 1
ATOM 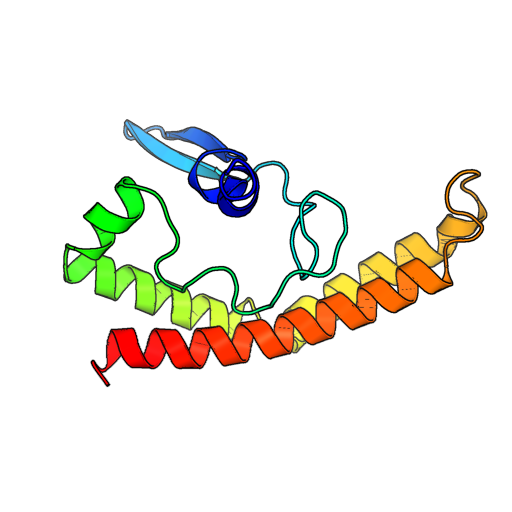746 C C . ARG A 1 88 ? 2.552 -12.703 -2.410 1.00 96.88 88 ARG A C 1
ATOM 748 O O . ARG A 1 88 ? 2.092 -13.027 -3.501 1.00 96.88 88 ARG A O 1
ATOM 755 N N . LEU A 1 89 ? 3.113 -11.516 -2.188 1.00 97.38 89 LEU A N 1
ATOM 756 C CA . LEU A 1 89 ? 3.143 -10.453 -3.192 1.00 97.38 89 LEU A CA 1
ATOM 757 C C . LEU A 1 89 ? 4.304 -10.611 -4.177 1.00 97.38 89 LEU A C 1
ATOM 759 O O . LEU A 1 89 ? 4.093 -10.446 -5.376 1.00 97.38 89 LEU A O 1
ATOM 763 N N . CYS A 1 90 ? 5.501 -10.967 -3.705 1.00 96.38 90 CYS A N 1
ATOM 764 C CA . CYS A 1 90 ? 6.695 -11.070 -4.545 1.00 96.38 90 CYS A CA 1
ATOM 765 C C . CYS A 1 90 ? 6.528 -12.074 -5.696 1.00 96.38 90 CYS A C 1
ATOM 767 O O . CYS A 1 90 ? 6.807 -11.675 -6.822 1.00 96.38 90 CYS A O 1
ATOM 769 N N . PRO A 1 91 ? 5.958 -13.284 -5.507 1.00 97.69 91 PRO A N 1
ATOM 770 C CA . PRO A 1 91 ? 5.742 -14.201 -6.629 1.00 97.69 91 PRO A CA 1
ATOM 771 C C . PRO A 1 91 ? 4.821 -13.638 -7.723 1.00 97.69 91 PRO A C 1
ATOM 773 O O . PRO A 1 91 ? 4.994 -13.934 -8.903 1.00 97.69 91 PRO A O 1
ATOM 776 N N . ILE A 1 92 ? 3.830 -12.818 -7.353 1.00 97.50 92 ILE A N 1
ATOM 777 C CA . ILE A 1 92 ? 2.929 -12.163 -8.315 1.00 97.50 92 ILE A CA 1
ATOM 778 C C . ILE A 1 92 ? 3.686 -11.067 -9.069 1.00 97.50 92 ILE A C 1
ATOM 780 O O . ILE A 1 92 ? 3.606 -10.995 -10.295 1.00 97.50 92 ILE A O 1
ATOM 784 N N . ILE A 1 93 ? 4.437 -10.241 -8.335 1.00 96.56 93 ILE A N 1
ATOM 785 C CA . ILE A 1 93 ? 5.243 -9.148 -8.886 1.00 96.56 93 ILE A CA 1
ATOM 786 C C . ILE A 1 93 ? 6.278 -9.701 -9.866 1.00 96.56 93 ILE A C 1
ATOM 788 O O . ILE A 1 93 ? 6.375 -9.194 -10.981 1.00 96.56 93 ILE A O 1
ATOM 792 N N . GLU A 1 94 ? 7.015 -10.738 -9.472 1.00 96.00 94 GLU A N 1
ATOM 793 C CA . GLU A 1 94 ? 8.036 -11.400 -10.289 1.00 96.00 94 GLU A CA 1
ATOM 794 C C . GLU A 1 94 ? 7.424 -11.968 -11.564 1.00 96.00 94 GLU A C 1
ATOM 796 O O . GLU A 1 94 ? 7.850 -11.596 -12.654 1.00 96.00 94 GLU A O 1
ATOM 801 N N . LYS A 1 95 ? 6.342 -12.748 -11.442 1.00 96.81 95 LYS A N 1
ATOM 802 C CA . LYS A 1 95 ? 5.628 -13.304 -12.595 1.00 96.81 95 LYS A CA 1
ATOM 803 C C . LYS A 1 95 ? 5.180 -12.225 -13.586 1.00 96.81 95 LYS A C 1
ATOM 805 O O . LYS A 1 95 ? 5.268 -12.418 -14.797 1.00 96.81 95 LYS A O 1
ATOM 810 N N . TRP A 1 96 ? 4.651 -11.103 -13.097 1.00 96.12 96 TRP A N 1
ATOM 811 C CA . TRP A 1 96 ? 4.224 -10.007 -13.968 1.00 96.12 96 TRP A CA 1
ATOM 812 C C . TRP A 1 96 ? 5.412 -9.293 -14.612 1.00 96.12 96 TRP A C 1
ATOM 814 O O . TRP A 1 96 ? 5.370 -9.043 -15.815 1.00 96.12 96 TRP A O 1
ATOM 824 N N . HIS A 1 97 ? 6.480 -9.026 -13.859 1.00 95.31 97 HIS A N 1
ATOM 825 C CA . HIS A 1 97 ? 7.689 -8.404 -14.402 1.00 95.31 97 HIS A CA 1
ATOM 826 C C . HIS A 1 97 ? 8.330 -9.269 -15.484 1.00 95.31 97 HIS A C 1
ATOM 828 O O . HIS A 1 97 ? 8.627 -8.743 -16.549 1.00 95.31 97 HIS A O 1
ATOM 834 N N . GLU A 1 98 ? 8.466 -10.578 -15.261 1.00 94.56 98 GLU A N 1
ATOM 835 C CA . GLU A 1 98 ? 8.977 -11.524 -16.262 1.00 94.56 98 GLU A CA 1
ATOM 836 C C . GLU A 1 98 ? 8.144 -11.471 -17.549 1.00 94.56 98 GLU A C 1
ATOM 838 O O . GLU A 1 98 ? 8.688 -11.287 -18.636 1.00 94.56 98 GLU A O 1
ATOM 843 N N . SER A 1 99 ? 6.810 -11.505 -17.427 1.00 95.25 99 SER A N 1
ATOM 844 C CA . SER A 1 99 ? 5.917 -11.448 -18.592 1.00 95.25 99 SER A CA 1
ATOM 845 C C . SER A 1 99 ? 6.025 -10.146 -19.401 1.00 95.25 99 SER A C 1
ATOM 847 O O . SER A 1 99 ? 5.800 -10.150 -20.612 1.00 95.25 99 SER A O 1
ATOM 849 N N . ILE A 1 100 ? 6.362 -9.029 -18.746 1.00 95.50 100 ILE A N 1
ATOM 850 C CA . ILE A 1 100 ? 6.565 -7.731 -19.399 1.00 95.50 100 ILE A CA 1
ATOM 851 C C . ILE A 1 100 ? 7.974 -7.658 -19.993 1.00 95.50 100 ILE A C 1
ATOM 853 O O . ILE A 1 100 ? 8.136 -7.175 -21.113 1.00 95.50 100 ILE A O 1
ATOM 857 N N . GLU A 1 101 ? 8.989 -8.144 -19.275 1.00 93.19 101 GLU A N 1
ATOM 858 C CA . GLU A 1 101 ? 10.392 -8.124 -19.698 1.00 93.19 101 GLU A CA 1
ATOM 859 C C . GLU A 1 101 ? 10.592 -8.854 -21.034 1.00 93.19 101 GLU A C 1
ATOM 861 O O . GLU A 1 101 ? 11.321 -8.354 -21.892 1.00 93.19 101 GLU A O 1
ATOM 866 N N . ASP A 1 102 ? 9.868 -9.954 -21.260 1.00 92.06 102 ASP A N 1
ATOM 867 C CA . ASP A 1 102 ? 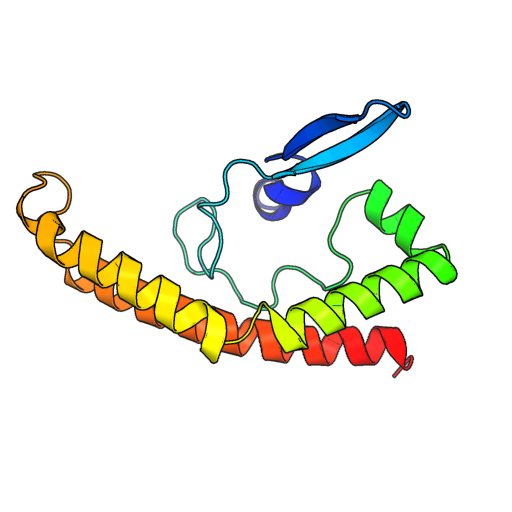9.881 -10.710 -22.521 1.00 92.06 102 ASP A CA 1
ATOM 868 C C . ASP A 1 102 ? 9.375 -9.907 -23.731 1.00 92.06 102 ASP A C 1
ATOM 870 O O . ASP A 1 102 ? 9.694 -10.225 -24.877 1.00 92.06 102 ASP A O 1
ATOM 874 N N . ARG A 1 103 ? 8.565 -8.870 -23.496 1.00 94.12 103 ARG A N 1
ATOM 875 C CA . ARG A 1 103 ? 7.870 -8.094 -24.538 1.00 94.12 103 ARG A CA 1
ATOM 876 C C . ARG A 1 103 ? 8.330 -6.644 -24.617 1.00 94.12 103 ARG A C 1
ATOM 878 O O . ARG A 1 103 ? 8.036 -5.964 -25.596 1.00 94.12 103 ARG A O 1
ATOM 885 N N . ILE A 1 104 ? 9.075 -6.159 -23.622 1.00 94.50 104 ILE A N 1
ATOM 886 C CA . ILE A 1 104 ? 9.429 -4.740 -23.494 1.00 94.50 104 ILE A CA 1
ATOM 887 C C . ILE A 1 104 ? 10.251 -4.221 -24.682 1.00 94.50 104 ILE A C 1
ATOM 889 O O . ILE A 1 104 ? 10.139 -3.047 -25.032 1.00 94.50 104 ILE A O 1
ATOM 893 N N . GLY A 1 105 ? 11.056 -5.093 -25.304 1.00 92.69 105 GLY A N 1
ATOM 894 C CA . GLY A 1 105 ? 11.881 -4.795 -26.479 1.00 92.69 105 GLY A CA 1
ATOM 895 C C . GLY A 1 105 ? 11.089 -4.623 -27.779 1.00 92.69 105 GLY A C 1
ATOM 896 O O . GLY A 1 105 ? 11.560 -3.931 -28.683 1.00 92.69 105 GLY A O 1
ATOM 897 N N . ASP A 1 106 ? 9.889 -5.205 -27.851 1.00 94.88 106 ASP A N 1
ATOM 898 C CA . ASP A 1 106 ? 9.010 -5.137 -29.024 1.00 94.88 106 ASP A CA 1
ATOM 899 C C . ASP A 1 106 ? 8.260 -3.799 -29.103 1.00 94.88 106 ASP A C 1
ATOM 901 O O . ASP A 1 106 ? 7.782 -3.401 -30.167 1.00 94.88 106 ASP A O 1
ATOM 905 N N . ASP A 1 107 ? 8.155 -3.090 -27.979 1.00 95.19 107 ASP A N 1
ATOM 906 C CA . ASP A 1 107 ? 7.426 -1.834 -27.872 1.00 95.19 107 ASP A CA 1
ATOM 907 C C . ASP A 1 107 ? 8.359 -0.631 -28.153 1.00 95.19 107 ASP A C 1
ATOM 909 O O . ASP A 1 107 ? 9.385 -0.438 -27.481 1.00 95.19 107 ASP A O 1
ATOM 913 N N . PRO A 1 108 ? 8.024 0.225 -29.140 1.00 95.94 108 PRO A N 1
ATOM 914 C CA . PRO A 1 108 ? 8.875 1.341 -29.549 1.00 95.94 108 PRO A CA 1
ATOM 915 C C . PRO A 1 108 ? 9.063 2.416 -28.465 1.00 95.94 108 PRO A C 1
ATOM 917 O O . PRO A 1 108 ? 10.035 3.172 -28.542 1.00 95.94 108 PRO A O 1
ATOM 920 N N . TYR A 1 109 ? 8.181 2.480 -27.468 1.00 95.38 109 TYR A N 1
ATOM 921 C CA . TYR A 1 109 ? 8.201 3.425 -26.353 1.00 95.38 109 TYR A CA 1
ATOM 922 C C . TYR A 1 109 ? 8.954 2.886 -25.129 1.00 95.38 109 TYR A C 1
ATOM 924 O O . TYR A 1 109 ? 9.464 3.681 -24.330 1.00 95.38 109 TYR A O 1
ATOM 932 N N . THR A 1 110 ? 9.068 1.561 -24.978 1.00 94.06 110 THR A N 1
ATOM 933 C CA . THR A 1 110 ? 9.676 0.936 -23.788 1.00 94.06 110 THR A CA 1
ATOM 934 C C . THR A 1 110 ? 10.949 0.137 -24.043 1.00 94.06 110 THR A C 1
ATOM 936 O O . THR A 1 110 ? 11.630 -0.196 -23.076 1.00 94.06 110 THR A O 1
ATOM 939 N N . LYS A 1 111 ? 11.350 -0.107 -25.297 1.00 92.25 111 LYS A N 1
ATOM 940 C CA . LYS A 1 111 ? 12.511 -0.955 -25.656 1.00 92.25 111 LYS A CA 1
ATOM 941 C C . LYS A 1 111 ? 13.845 -0.660 -24.955 1.00 92.25 111 LYS A C 1
ATOM 943 O O . LYS A 1 111 ? 14.698 -1.534 -24.882 1.00 92.25 111 LYS A O 1
ATOM 948 N N . GLY A 1 112 ? 14.043 0.556 -24.443 1.00 92.12 112 GLY A N 1
ATOM 949 C CA . GLY A 1 112 ? 15.237 0.960 -23.685 1.00 92.12 112 GLY A CA 1
ATOM 950 C C . GLY A 1 112 ? 15.050 1.006 -22.164 1.00 92.12 112 GLY A C 1
ATOM 951 O O . GLY A 1 112 ? 15.877 1.594 -21.480 1.00 92.12 112 GLY A O 1
ATOM 952 N N . ARG A 1 113 ? 13.946 0.471 -21.628 1.00 94.56 113 ARG A N 1
ATOM 953 C CA . ARG A 1 113 ? 13.534 0.647 -20.222 1.00 94.56 113 ARG A CA 1
ATOM 954 C C . ARG A 1 113 ? 13.620 -0.625 -19.381 1.00 94.56 113 ARG A C 1
ATOM 956 O O . ARG A 1 113 ? 13.056 -0.667 -18.292 1.00 94.56 113 ARG A O 1
ATOM 963 N N . LYS A 1 114 ? 14.327 -1.648 -19.860 1.00 93.25 114 LYS A N 1
ATOM 964 C CA . LYS A 1 114 ? 14.505 -2.909 -19.130 1.00 93.25 114 LYS A CA 1
ATOM 965 C C . LYS A 1 114 ? 15.102 -2.687 -17.735 1.00 93.25 114 LYS A C 1
ATOM 967 O O . LYS A 1 114 ? 14.548 -3.176 -16.758 1.00 93.25 114 LYS A O 1
ATOM 972 N N . ASP A 1 115 ? 16.153 -1.876 -17.635 1.00 94.25 115 ASP A N 1
ATOM 973 C CA . ASP A 1 115 ? 16.800 -1.574 -16.350 1.00 94.25 115 ASP A CA 1
ATOM 974 C C . ASP A 1 115 ? 15.851 -0.846 -15.386 1.00 94.25 115 ASP A C 1
ATOM 976 O O . ASP A 1 115 ? 15.847 -1.114 -14.186 1.00 94.25 115 ASP A O 1
ATOM 980 N N . ILE A 1 116 ? 14.986 0.028 -15.919 1.00 94.69 116 ILE A N 1
ATOM 981 C CA . ILE A 1 116 ? 13.961 0.722 -15.131 1.00 94.69 116 ILE A CA 1
ATOM 982 C C . ILE A 1 116 ? 12.955 -0.294 -14.585 1.00 94.69 116 ILE A C 1
ATOM 984 O O . ILE A 1 116 ? 12.720 -0.307 -13.381 1.00 94.69 116 ILE A 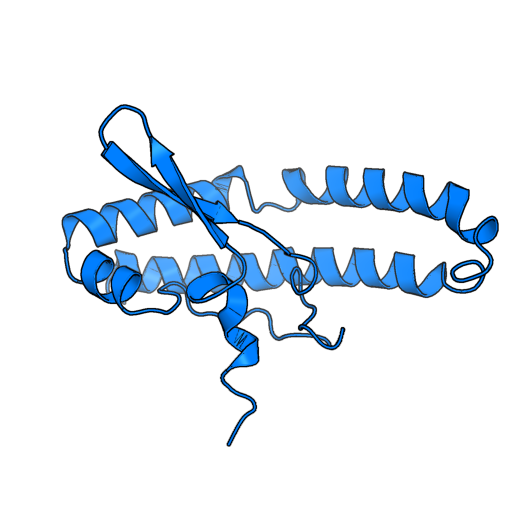O 1
ATOM 988 N N . LEU A 1 117 ? 12.421 -1.184 -15.430 1.00 94.81 117 LEU A N 1
ATOM 989 C CA . LEU A 1 117 ? 11.495 -2.242 -15.006 1.00 94.81 117 LEU A CA 1
ATOM 990 C C . LEU A 1 117 ? 12.097 -3.106 -13.884 1.00 94.81 117 LEU A C 1
ATOM 992 O O . LEU A 1 117 ? 11.430 -3.396 -12.893 1.00 94.81 117 LEU A O 1
ATOM 996 N N . GLN A 1 118 ? 13.371 -3.481 -14.006 1.00 93.75 118 GLN A N 1
ATOM 997 C CA . GLN A 1 118 ? 14.062 -4.268 -12.983 1.00 93.75 118 GLN A CA 1
ATOM 998 C C . GLN A 1 118 ? 14.252 -3.484 -11.678 1.00 93.75 118 GLN A C 1
ATOM 1000 O O . GLN A 1 118 ? 14.038 -4.040 -10.600 1.00 93.75 118 GLN A O 1
ATOM 1005 N N . SER A 1 119 ? 14.587 -2.192 -11.763 1.00 95.38 119 SER A N 1
ATOM 1006 C CA . SER A 1 119 ? 14.688 -1.325 -10.584 1.00 95.38 119 SER A CA 1
ATOM 1007 C C . SER A 1 119 ? 13.340 -1.110 -9.883 1.00 95.38 119 SER A C 1
ATOM 1009 O O . SER A 1 119 ? 13.298 -1.113 -8.652 1.00 95.38 119 SER A O 1
ATOM 1011 N N . GLU A 1 120 ? 12.232 -1.026 -10.630 1.00 95.56 120 GLU A N 1
ATOM 1012 C CA . GLU A 1 120 ? 10.886 -0.901 -10.053 1.00 95.56 120 GLU A CA 1
ATOM 1013 C C . GLU A 1 120 ? 10.495 -2.140 -9.251 1.00 95.56 120 GLU A C 1
ATOM 1015 O O . GLU A 1 120 ? 9.969 -2.014 -8.145 1.00 95.56 120 GLU A O 1
ATOM 1020 N N . ARG A 1 121 ? 10.820 -3.344 -9.739 1.00 95.56 121 ARG A N 1
ATOM 1021 C CA . ARG A 1 121 ? 10.622 -4.587 -8.977 1.00 95.56 121 ARG A CA 1
ATOM 1022 C C . ARG A 1 121 ? 11.279 -4.509 -7.597 1.00 95.56 121 ARG A C 1
ATOM 1024 O O . ARG A 1 121 ? 10.668 -4.866 -6.587 1.00 95.56 121 ARG A O 1
ATOM 1031 N N . ASP A 1 122 ? 12.527 -4.045 -7.551 1.00 95.69 122 ASP A N 1
ATOM 1032 C CA . ASP A 1 122 ? 13.285 -3.930 -6.306 1.00 95.69 122 ASP A CA 1
ATOM 1033 C C . ASP A 1 122 ? 12.739 -2.832 -5.389 1.00 95.69 122 ASP A C 1
ATOM 1035 O O . ASP A 1 122 ? 12.664 -3.042 -4.173 1.00 95.69 122 ASP A O 1
ATOM 1039 N N . LEU A 1 123 ? 12.308 -1.703 -5.955 1.00 96.56 123 LEU A N 1
ATOM 1040 C CA . LEU A 1 123 ? 11.652 -0.620 -5.224 1.00 96.56 123 LEU A CA 1
ATOM 1041 C C . LEU A 1 123 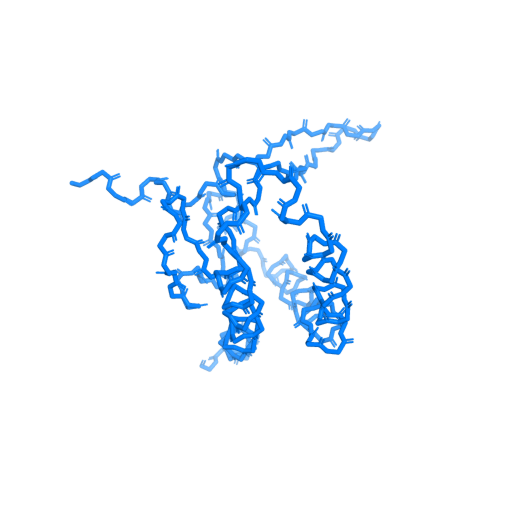? 10.357 -1.106 -4.566 1.00 96.56 123 LEU A C 1
ATOM 1043 O O . LEU A 1 123 ? 10.185 -0.921 -3.359 1.00 96.56 123 LEU A O 1
ATOM 1047 N N . ILE A 1 124 ? 9.488 -1.796 -5.310 1.00 96.94 124 ILE A N 1
ATOM 1048 C CA . ILE A 1 124 ? 8.211 -2.318 -4.801 1.00 96.94 124 ILE A CA 1
ATOM 1049 C C . ILE A 1 124 ? 8.452 -3.303 -3.652 1.00 96.94 124 ILE A C 1
ATOM 1051 O O . ILE A 1 124 ? 7.813 -3.201 -2.600 1.00 96.94 124 ILE A O 1
ATOM 1055 N N . ARG A 1 125 ? 9.407 -4.231 -3.803 1.00 96.44 125 ARG A N 1
ATOM 1056 C CA . ARG A 1 125 ? 9.764 -5.185 -2.740 1.00 96.44 125 ARG A CA 1
ATOM 1057 C C . ARG A 1 125 ? 10.236 -4.463 -1.475 1.00 96.44 125 ARG A C 1
ATOM 1059 O O . ARG A 1 125 ? 9.768 -4.763 -0.375 1.00 96.44 125 ARG A O 1
ATOM 1066 N N . GLN A 1 126 ? 11.126 -3.479 -1.620 1.00 96.75 126 GLN A N 1
ATOM 1067 C CA . GLN A 1 126 ? 11.598 -2.679 -0.487 1.00 96.75 126 GLN A CA 1
ATOM 1068 C C . GLN A 1 126 ? 10.463 -1.887 0.168 1.00 96.75 126 GLN A C 1
ATOM 1070 O O . GLN A 1 126 ? 10.398 -1.812 1.398 1.00 96.75 126 GLN A O 1
ATOM 1075 N N . TYR A 1 127 ? 9.565 -1.311 -0.634 1.00 96.88 127 TYR A N 1
ATOM 1076 C CA . TYR A 1 127 ? 8.401 -0.587 -0.144 1.00 96.88 127 TYR A CA 1
ATOM 1077 C C . TYR A 1 127 ? 7.500 -1.496 0.691 1.00 96.88 127 TYR A C 1
ATOM 1079 O O . TYR A 1 127 ? 7.159 -1.125 1.812 1.00 96.88 127 TYR A O 1
ATOM 1087 N N . ILE A 1 128 ? 7.172 -2.702 0.209 1.00 97.44 128 ILE A N 1
ATOM 1088 C CA . ILE A 1 128 ? 6.352 -3.679 0.944 1.00 97.44 128 ILE A CA 1
ATOM 1089 C C . ILE A 1 128 ? 6.958 -3.959 2.319 1.00 97.44 128 ILE A C 1
ATOM 1091 O O . ILE A 1 128 ? 6.260 -3.842 3.329 1.00 97.44 128 ILE A O 1
ATOM 1095 N N . ASN A 1 129 ? 8.259 -4.256 2.378 1.00 96.88 129 ASN A N 1
ATOM 1096 C CA . ASN A 1 129 ? 8.949 -4.552 3.632 1.00 96.88 129 ASN A CA 1
ATOM 1097 C C . ASN A 1 129 ? 8.899 -3.369 4.617 1.00 96.88 129 ASN A C 1
ATOM 1099 O O . ASN A 1 129 ? 8.448 -3.512 5.761 1.00 96.88 129 ASN A O 1
ATOM 1103 N N . LYS A 1 130 ? 9.315 -2.180 4.160 1.00 97.75 130 LYS A N 1
ATOM 1104 C CA . LYS A 1 130 ? 9.372 -0.963 4.986 1.00 97.75 130 LYS A CA 1
ATOM 1105 C C . LYS A 1 130 ? 7.975 -0.542 5.449 1.00 97.75 130 LYS A C 1
ATOM 1107 O O . LYS A 1 130 ? 7.760 -0.317 6.642 1.00 97.75 130 LYS A O 1
ATOM 1112 N N . ARG A 1 131 ? 7.007 -0.507 4.527 1.00 97.62 131 ARG A N 1
ATOM 1113 C CA . ARG A 1 131 ? 5.609 -0.149 4.796 1.00 97.62 131 ARG A CA 1
ATOM 1114 C C . ARG A 1 131 ? 4.980 -1.112 5.788 1.00 97.62 131 ARG A C 1
ATOM 1116 O O . ARG A 1 131 ? 4.361 -0.667 6.748 1.00 97.62 131 ARG A O 1
ATOM 1123 N N . ARG A 1 132 ? 5.167 -2.421 5.602 1.00 97.62 132 ARG A N 1
ATOM 1124 C CA . ARG A 1 132 ? 4.653 -3.442 6.519 1.00 97.62 132 ARG A CA 1
ATOM 1125 C C . ARG A 1 132 ? 5.164 -3.218 7.938 1.00 97.62 132 ARG A C 1
ATOM 1127 O O . ARG A 1 132 ? 4.360 -3.182 8.867 1.00 97.62 132 ARG A O 1
ATOM 1134 N N . ARG A 1 133 ? 6.481 -3.061 8.110 1.00 97.12 133 ARG A N 1
ATOM 1135 C CA . ARG A 1 133 ? 7.098 -2.858 9.431 1.00 97.12 133 ARG A CA 1
ATOM 1136 C C . ARG A 1 133 ? 6.566 -1.596 10.112 1.00 97.12 133 ARG A C 1
ATOM 1138 O O . ARG A 1 133 ? 6.242 -1.638 11.300 1.00 97.12 133 ARG A O 1
ATOM 1145 N N . TYR A 1 134 ? 6.455 -0.499 9.364 1.00 97.62 134 TYR A N 1
ATOM 1146 C CA . TYR A 1 134 ? 5.849 0.739 9.849 1.00 97.62 134 TYR A CA 1
ATOM 1147 C C . TYR A 1 134 ? 4.405 0.505 10.321 1.00 97.62 134 TYR A C 1
ATOM 1149 O O . TYR A 1 134 ? 4.089 0.747 11.483 1.00 97.62 134 TYR A O 1
ATOM 1157 N N . LEU A 1 135 ? 3.553 -0.071 9.467 1.00 97.44 135 LEU A N 1
ATOM 1158 C CA . LEU A 1 135 ? 2.141 -0.309 9.774 1.00 97.44 135 LEU A CA 1
ATOM 1159 C C . LEU A 1 135 ? 1.941 -1.227 10.987 1.00 97.44 135 LEU A C 1
ATOM 1161 O O . LEU A 1 135 ? 1.115 -0.934 11.845 1.00 97.44 135 LEU A O 1
ATOM 1165 N N . GLN A 1 136 ? 2.721 -2.304 11.104 1.00 96.62 136 GLN A N 1
ATOM 1166 C CA . GLN A 1 136 ? 2.667 -3.191 12.271 1.00 96.62 136 GLN A CA 1
ATOM 1167 C C . GLN A 1 136 ? 3.040 -2.467 13.571 1.00 96.62 136 GLN A C 1
ATOM 1169 O O . GLN A 1 136 ? 2.522 -2.804 14.634 1.00 96.62 136 GLN A O 1
ATOM 1174 N N . THR A 1 137 ? 3.949 -1.493 13.500 1.00 96.44 137 THR A N 1
ATOM 1175 C CA . THR A 1 137 ? 4.347 -0.688 14.660 1.00 96.44 137 THR A CA 1
ATOM 1176 C C . THR A 1 137 ? 3.222 0.261 15.060 1.00 96.44 137 THR A C 1
ATOM 1178 O O . THR A 1 137 ? 2.831 0.286 16.224 1.00 96.44 137 THR A O 1
ATOM 1181 N N . GLU A 1 138 ? 2.649 0.984 14.100 1.00 96.25 138 GLU A N 1
ATOM 1182 C CA . GLU A 1 138 ? 1.596 1.968 14.362 1.00 96.25 138 GLU A CA 1
ATOM 1183 C C . GLU A 1 138 ? 0.277 1.324 14.822 1.00 96.25 138 GLU A C 1
ATOM 1185 O O . GLU A 1 138 ? -0.339 1.794 15.774 1.00 96.25 138 GLU A O 1
ATOM 1190 N N . ILE A 1 139 ? -0.133 0.193 14.237 1.00 94.94 139 ILE A N 1
ATOM 1191 C CA . ILE A 1 139 ? -1.361 -0.507 14.656 1.00 94.94 139 ILE A CA 1
ATOM 1192 C C . ILE A 1 139 ? -1.242 -1.037 16.090 1.00 94.94 139 ILE A C 1
ATOM 1194 O O . ILE A 1 139 ? -2.217 -1.006 16.840 1.00 94.94 139 ILE A O 1
ATOM 1198 N N . LYS A 1 140 ? -0.055 -1.492 16.514 1.00 93.06 140 LYS A N 1
ATOM 1199 C CA . LYS A 1 140 ? 0.156 -1.921 17.906 1.00 93.06 140 LYS A CA 1
ATOM 1200 C C . LYS A 1 140 ? -0.082 -0.775 18.888 1.00 93.06 140 LYS A C 1
ATOM 1202 O O . LYS A 1 140 ? -0.748 -0.999 19.895 1.00 93.06 140 LYS A O 1
ATOM 1207 N N . LYS A 1 141 ? 0.382 0.440 18.582 1.00 93.00 141 LYS A N 1
ATOM 1208 C CA . LYS A 1 141 ? 0.110 1.627 19.412 1.00 93.00 141 LYS A CA 1
ATOM 1209 C C . LYS A 1 141 ? -1.389 1.888 19.531 1.00 93.00 141 LYS A C 1
ATOM 1211 O O . LYS A 1 141 ? -1.901 2.116 20.620 1.00 93.00 141 LYS A O 1
ATOM 1216 N N . GLU A 1 142 ? -2.116 1.755 18.427 1.00 91.06 142 GLU A N 1
ATOM 1217 C CA . GLU A 1 142 ? -3.565 1.977 18.383 1.00 91.06 142 GLU A CA 1
ATOM 1218 C C . GLU A 1 142 ? -4.383 0.911 19.127 1.00 91.06 142 GLU A C 1
ATOM 1220 O O . GLU A 1 142 ? -5.439 1.220 19.683 1.00 91.06 142 GLU A O 1
ATOM 1225 N N . ILE A 1 143 ? -3.905 -0.338 19.157 1.00 85.62 143 ILE A N 1
ATOM 1226 C CA . ILE A 1 143 ? -4.549 -1.446 19.877 1.00 85.62 143 ILE A CA 1
ATOM 1227 C C . ILE A 1 143 ? -4.233 -1.397 21.378 1.00 85.62 143 ILE A C 1
ATOM 1229 O O . ILE A 1 143 ? -5.124 -1.640 22.193 1.00 85.62 143 ILE A O 1
ATOM 1233 N N . PHE A 1 144 ? -2.980 -1.115 21.745 1.00 82.94 144 PHE A N 1
ATOM 1234 C CA . PHE A 1 144 ? -2.492 -1.230 23.123 1.00 82.94 144 PHE A CA 1
ATOM 1235 C C . PHE A 1 144 ? -2.380 0.109 23.866 1.00 82.94 144 PHE A C 1
ATOM 1237 O O . PHE A 1 144 ? -2.133 0.103 25.069 1.00 82.94 144 PHE A O 1
ATOM 1244 N N . GLY A 1 145 ? -2.593 1.243 23.191 1.00 71.12 145 GLY A N 1
ATOM 1245 C CA . GLY A 1 145 ? -2.542 2.579 23.793 1.00 71.12 145 GLY A CA 1
ATOM 1246 C C . GLY A 1 145 ? -1.152 3.003 24.279 1.00 71.12 145 GLY A C 1
ATOM 1247 O O . GLY A 1 145 ? -1.071 3.808 25.204 1.00 71.12 145 GLY A O 1
ATOM 1248 N N . THR A 1 146 ? -0.086 2.431 23.709 1.00 50.38 146 THR A N 1
ATOM 1249 C CA . THR A 1 146 ? 1.322 2.724 24.044 1.00 50.38 146 THR A CA 1
ATOM 1250 C C . THR A 1 146 ? 1.918 3.800 23.157 1.00 50.38 146 THR A C 1
ATOM 1252 O O . THR A 1 146 ? 1.741 3.667 21.923 1.00 50.38 146 THR A O 1
#

pLDDT: mean 90.91, std 13.38, range [27.41, 97.75]

InterPro domains:
  IPR014867 Spore coat protein CotH/Invasin CotH2/3/7 [PF08757] (7-135)
  IPR014867 Spore coat protein CotH/Invasin CotH2/3/7 [PTHR40050] (50-137)

Organism: Bacillus safensis (NCBI:txid561879)

Radius of gyration: 18.07 Å; chains: 1; bounding box: 47×40×54 Å

Sequence (146 aa):
MWYAHKKLDGFVHNYALYVNEQGRFQVLPWDYDATWGRDIHGEEMPFDYIPVNGFNTLTARLLDIPSFKRAYYTLFQHVLDTHFVEDRLCPIIEKWHESIEDRIGDDPYTKGRKDILQSERDLIRQYINKRRRYLQTEIKKEIFGT

Foldseek 3Di:
DPVVPQQQQQPPHQWDWDQDPVRDTDTGGHDDPCDLQHHPVRDGDDLCPAALQGDDPVSVVQCVDPVSVVVSLVVVVVCLVPPLDCVNVLVVLVVVLVVCLVCQCVDPVRNPCNVVSVVSSVSSSVSSVNNSVSNVVRSCCSVVVD